Protein AF-A0A817MAX3-F1 (afdb_monomer_lite)

pLDDT: mean 72.49, std 17.07, range [37.88, 95.0]

Secondary structure (DSSP, 8-state):
-HHHHHHHHHHHHHHHHHHHHHHHHHHHHHHHT-PPPP--------SGGGGSHHHHHHHHHHHHHHHTT-PPP------------------------------S-----SSS---TT-SS--EEEES--EEEE-TTSSSEEEEPPTT---EEEE--SS--TTTS----------S----TT--

Sequence (183 aa):
QQQQQQQQQQQQQQQQQQQQPQQQQQRQQQQQQKPPPPQQQRQQQPQQQRQQKPRQQQQQRRRQQQRQQKPPPQQQQPQQHQQQKQHQQQQVTTTTTTAQSVASAFWSFDNNALELYNSGLDATLSGSPIYTTSFAGYGAAISFTRSSTQYVYITPKVLPFNSRSFTIEAWIYPVSLSSSNDY

Foldseek 3Di:
DVVVVVVVVVVVVVVVVVVVVVVVVVVVVVVVPPDDDDDDDDDDDDDPPPPPVVVVVVVVVVVVVVVVPPPPPDPDDDDDDDDDDDDDDPPPPPPPPPPCPPPPWDALPQVAQQTPVNPQFGKDWPQDWDWAPDPVNGGTDTDDDDPTPIDIGTDPPDDPVVPDDDDDDDDDDDPDPDDPPDD

Radius of gyration: 28.26 Å; chains: 1; bounding box: 47×66×82 Å

Structure (mmCIF, N/CA/C/O backbone):
data_AF-A0A817MAX3-F1
#
_entry.id   AF-A0A817MAX3-F1
#
loop_
_atom_site.group_PDB
_atom_site.id
_atom_site.type_symbol
_atom_site.label_atom_id
_atom_site.label_alt_id
_atom_site.label_comp_id
_atom_site.label_asym_id
_atom_site.label_entity_id
_atom_site.label_seq_id
_atom_site.pdbx_PDB_ins_code
_atom_site.Cartn_x
_atom_site.Cartn_y
_atom_site.Cartn_z
_atom_site.occupancy
_atom_site.B_iso_or_equiv
_atom_site.auth_seq_id
_atom_site.auth_comp_id
_atom_site.auth_asym_id
_atom_site.auth_atom_id
_atom_site.pdbx_PDB_model_num
ATOM 1 N N . GLN A 1 1 ? -1.286 -42.097 32.282 1.00 85.75 1 GLN A N 1
ATOM 2 C CA . GLN A 1 1 ? -1.426 -42.288 30.818 1.00 85.75 1 GLN A CA 1
ATOM 3 C C . GLN A 1 1 ? -1.273 -40.982 30.033 1.00 85.75 1 GLN A C 1
ATOM 5 O O . GLN A 1 1 ? -0.455 -40.947 29.126 1.00 85.75 1 GLN A O 1
ATOM 10 N N . GLN A 1 2 ? -1.959 -39.889 30.395 1.00 81.06 2 GLN A N 1
ATOM 11 C CA . GLN A 1 2 ? -1.903 -38.621 29.639 1.00 81.06 2 GLN A CA 1
ATOM 12 C C . GLN A 1 2 ? -0.489 -38.005 29.523 1.00 81.06 2 GLN A C 1
ATOM 14 O O . GLN A 1 2 ? -0.100 -37.538 28.457 1.00 81.06 2 GLN A O 1
ATOM 19 N N . GLN A 1 3 ? 0.325 -38.085 30.582 1.00 81.94 3 GLN A N 1
ATOM 20 C CA . GLN A 1 3 ? 1.704 -37.573 30.571 1.00 81.94 3 GLN A CA 1
ATOM 21 C C . GLN A 1 3 ? 2.626 -38.345 29.608 1.00 81.94 3 GLN A C 1
ATOM 23 O O . GLN A 1 3 ? 3.466 -37.750 28.937 1.00 81.94 3 GLN A O 1
ATOM 28 N N . GLN A 1 4 ? 2.430 -39.661 29.482 1.00 88.62 4 GLN A N 1
ATOM 29 C CA . GLN A 1 4 ? 3.212 -40.499 28.569 1.00 88.62 4 GLN A CA 1
ATOM 30 C C . GLN A 1 4 ? 2.867 -40.198 27.103 1.00 88.62 4 GLN A C 1
ATOM 32 O O . GLN A 1 4 ? 3.757 -40.136 26.258 1.00 88.62 4 GLN A O 1
ATOM 37 N N . GLN A 1 5 ? 1.591 -39.920 26.817 1.00 88.12 5 GLN A N 1
ATOM 38 C CA . GLN A 1 5 ? 1.145 -39.508 25.486 1.00 88.12 5 GLN A CA 1
ATOM 39 C C . GLN A 1 5 ? 1.731 -38.145 25.086 1.00 88.12 5 GLN A C 1
ATOM 41 O O . GLN A 1 5 ? 2.174 -37.970 23.951 1.00 88.12 5 GLN A O 1
ATOM 46 N N . GLN A 1 6 ? 1.809 -37.198 26.026 1.00 85.75 6 GLN A N 1
ATOM 47 C CA . GLN A 1 6 ? 2.414 -35.889 25.773 1.00 85.75 6 GLN A CA 1
ATOM 48 C C . GLN A 1 6 ? 3.923 -35.995 25.504 1.00 85.75 6 GLN A C 1
ATOM 50 O O . GLN A 1 6 ? 4.433 -35.350 24.586 1.00 85.75 6 GLN A O 1
ATOM 55 N N . GLN A 1 7 ? 4.633 -36.850 26.246 1.00 88.75 7 GLN A N 1
ATOM 56 C CA . GLN A 1 7 ? 6.064 -37.080 26.033 1.00 88.75 7 GLN A CA 1
ATOM 57 C C . GLN A 1 7 ? 6.339 -37.734 24.671 1.00 88.75 7 GLN A C 1
ATOM 59 O O . GLN A 1 7 ? 7.257 -37.322 23.960 1.00 88.75 7 GLN A O 1
ATOM 64 N N . GLN A 1 8 ? 5.500 -38.690 24.259 1.00 91.00 8 GLN A N 1
ATOM 65 C CA . GLN A 1 8 ? 5.610 -39.329 22.948 1.00 91.00 8 GLN A CA 1
ATOM 66 C C . GLN A 1 8 ? 5.361 -38.336 21.802 1.00 91.00 8 GLN A C 1
ATOM 68 O O . GLN A 1 8 ? 6.100 -38.325 20.816 1.00 91.00 8 GLN A O 1
ATOM 73 N N . GLN A 1 9 ? 4.375 -37.446 21.950 1.00 89.25 9 GLN A N 1
ATOM 74 C CA . GLN A 1 9 ? 4.085 -36.416 20.951 1.00 89.25 9 GLN A CA 1
ATOM 75 C C . GLN A 1 9 ? 5.236 -35.406 20.819 1.00 89.25 9 GLN A C 1
ATOM 77 O O . GLN A 1 9 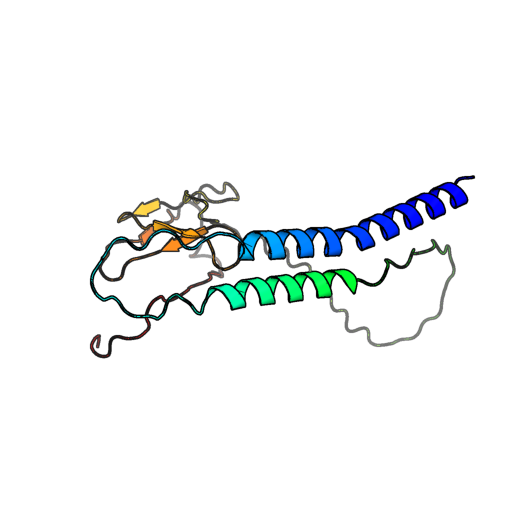? 5.598 -35.010 19.709 1.00 89.25 9 GLN A O 1
ATOM 82 N N . GLN A 1 10 ? 5.863 -35.032 21.937 1.00 87.12 10 GLN A N 1
ATOM 83 C CA . GLN A 1 10 ? 7.003 -34.117 21.936 1.00 87.12 10 GLN A CA 1
ATOM 84 C C . GLN A 1 10 ? 8.236 -34.742 21.264 1.00 87.12 10 GLN A C 1
ATOM 86 O O . GLN A 1 10 ? 8.914 -34.081 20.476 1.00 87.12 10 GLN A O 1
ATOM 91 N N . GLN A 1 11 ? 8.484 -36.035 21.497 1.00 89.94 11 GLN A N 1
ATOM 92 C CA . GLN A 1 11 ? 9.581 -36.767 20.863 1.00 89.94 11 GLN A CA 1
ATOM 93 C C . GLN A 1 11 ? 9.381 -36.894 19.343 1.00 89.94 11 GLN A C 1
ATOM 95 O O . GLN A 1 11 ? 10.319 -36.690 18.569 1.00 89.94 11 GLN A O 1
ATOM 100 N N . GLN A 1 12 ? 8.144 -37.136 18.900 1.00 89.75 12 GLN A N 1
ATOM 101 C CA . GLN A 1 12 ? 7.807 -37.204 17.477 1.00 89.75 12 GLN A CA 1
ATOM 102 C C . GLN A 1 12 ? 7.994 -35.847 16.775 1.00 89.75 12 GLN A C 1
ATOM 104 O O . GLN A 1 12 ? 8.516 -35.780 15.658 1.00 89.75 12 GLN A O 1
ATOM 109 N N . GLN A 1 13 ? 7.647 -34.748 17.451 1.00 86.12 13 GLN A N 1
ATOM 110 C CA . GLN A 1 13 ? 7.842 -33.397 16.922 1.00 86.12 13 GLN A CA 1
ATOM 111 C C . GLN A 1 13 ? 9.333 -33.035 16.797 1.00 86.12 13 GLN A C 1
ATOM 113 O O . GLN A 1 13 ? 9.738 -32.392 15.826 1.00 86.12 13 GLN A O 1
ATOM 118 N N . GLN A 1 14 ? 10.167 -33.500 17.732 1.00 83.56 14 GLN A N 1
ATOM 119 C CA . GLN A 1 14 ? 11.619 -33.313 17.676 1.00 83.56 14 GLN A CA 1
ATOM 120 C C . GLN A 1 14 ? 12.251 -34.083 16.505 1.00 83.56 14 GLN A C 1
ATOM 122 O O . GLN A 1 14 ? 13.123 -33.553 15.814 1.00 83.56 14 GLN A O 1
ATOM 127 N N . GLN A 1 15 ? 11.761 -35.293 16.219 1.00 86.62 15 GLN A N 1
ATOM 128 C CA . GLN A 1 15 ? 12.229 -36.100 15.089 1.00 86.62 15 GLN A CA 1
ATOM 129 C C . GLN A 1 15 ? 11.906 -35.452 13.732 1.00 86.62 15 GLN A C 1
ATOM 131 O O . GLN A 1 15 ? 12.756 -35.433 12.840 1.00 86.62 15 GLN A O 1
ATOM 136 N N . GLN A 1 16 ? 10.720 -34.848 13.582 1.00 81.44 16 GLN A N 1
ATOM 137 C CA . GLN A 1 16 ? 10.363 -34.113 12.361 1.00 81.44 16 GLN A CA 1
ATOM 138 C C . GLN A 1 16 ? 11.257 -32.889 12.123 1.00 81.44 16 GLN A C 1
ATOM 140 O O . GLN A 1 16 ? 11.639 -32.624 10.981 1.00 81.44 16 GLN A O 1
ATOM 145 N N . GLN A 1 17 ? 11.634 -32.162 13.181 1.00 78.75 17 GLN A N 1
ATOM 146 C CA . GLN A 1 17 ? 12.519 -31.001 13.035 1.00 78.75 17 GLN A CA 1
ATOM 147 C C . GLN A 1 17 ? 13.932 -31.392 12.574 1.00 78.75 17 GLN A C 1
ATOM 149 O O . GLN A 1 17 ? 14.568 -30.611 11.867 1.00 78.75 17 GLN A O 1
ATOM 154 N N . GLN A 1 18 ? 14.405 -32.603 12.895 1.00 81.06 18 GLN A N 1
ATOM 155 C CA . GLN A 1 18 ? 15.722 -33.080 12.454 1.00 81.06 18 GLN A CA 1
ATOM 156 C C . GLN A 1 18 ? 15.758 -33.553 10.991 1.00 81.06 18 GLN A C 1
ATOM 158 O O . GLN A 1 18 ? 16.816 -33.488 10.370 1.00 81.06 18 GLN A O 1
ATOM 163 N N . GLN A 1 19 ? 14.634 -33.978 10.400 1.00 82.94 19 GLN A N 1
ATOM 164 C CA . GLN A 1 19 ? 14.614 -34.443 9.000 1.00 82.94 19 GLN A CA 1
ATOM 165 C C . GLN A 1 19 ? 14.548 -33.303 7.968 1.00 82.94 19 GLN A C 1
ATOM 167 O O . GLN A 1 19 ? 14.986 -33.456 6.824 1.00 82.94 19 GLN A O 1
ATOM 172 N N . GLN A 1 20 ? 14.027 -32.136 8.352 1.00 83.06 20 GLN A N 1
ATOM 173 C CA . GLN A 1 20 ? 13.805 -31.021 7.425 1.00 83.06 20 GLN A CA 1
ATOM 174 C C . GLN A 1 20 ? 15.088 -30.463 6.758 1.00 83.06 20 GLN A C 1
ATOM 176 O O . GLN A 1 20 ? 15.060 -30.203 5.548 1.00 83.06 20 GLN A O 1
ATOM 181 N N . PRO A 1 21 ? 16.229 -30.307 7.466 1.00 75.31 21 PRO A N 1
ATOM 182 C CA . PRO A 1 21 ? 17.466 -29.796 6.871 1.00 75.31 21 PRO A CA 1
ATOM 183 C C . PRO A 1 21 ? 18.039 -30.720 5.789 1.00 75.31 21 PRO A C 1
ATOM 185 O O . PRO A 1 21 ? 18.537 -30.248 4.764 1.00 75.31 21 PRO A O 1
ATOM 188 N N . GLN A 1 22 ? 17.932 -32.037 5.987 1.00 80.00 22 GLN A N 1
ATOM 189 C CA . GLN A 1 22 ? 18.550 -33.031 5.109 1.00 80.00 22 GLN A CA 1
ATOM 190 C C . GLN A 1 22 ? 17.877 -33.051 3.729 1.00 80.00 22 GLN A C 1
ATOM 192 O O . GLN A 1 22 ? 18.547 -33.031 2.693 1.00 80.00 22 GLN A O 1
ATOM 197 N N . GLN A 1 23 ? 16.545 -32.948 3.698 1.00 81.94 23 GLN A N 1
ATOM 198 C CA . GLN A 1 23 ? 15.786 -32.886 2.447 1.00 81.94 23 GLN A CA 1
ATOM 199 C C . GLN A 1 23 ? 16.040 -31.581 1.667 1.00 81.94 23 GLN A C 1
ATOM 201 O O . GLN A 1 23 ? 15.979 -31.545 0.434 1.00 81.94 23 GLN A O 1
ATOM 206 N N . GLN A 1 24 ? 16.347 -30.481 2.360 1.00 81.38 24 GLN A N 1
ATOM 207 C CA . GLN A 1 24 ? 16.671 -29.214 1.706 1.00 81.38 24 GLN A CA 1
ATOM 208 C C . GLN A 1 24 ? 18.069 -29.230 1.072 1.00 81.38 24 GLN A C 1
ATOM 210 O O . GLN A 1 24 ? 18.255 -28.669 -0.011 1.00 81.38 24 GLN A O 1
ATOM 215 N N . GLN A 1 25 ? 19.030 -29.918 1.695 1.00 81.88 25 GLN A N 1
ATOM 216 C CA . GLN A 1 25 ? 20.375 -30.085 1.146 1.00 81.88 25 GLN A CA 1
ATOM 217 C C . GLN A 1 25 ? 20.365 -30.935 -0.134 1.00 81.88 25 GLN A C 1
ATOM 219 O O . GLN A 1 25 ? 21.029 -30.581 -1.109 1.00 81.88 25 GLN A O 1
ATOM 224 N N . GLN A 1 26 ? 19.535 -31.981 -0.185 1.00 82.69 26 GLN A N 1
ATOM 225 C CA . GLN A 1 26 ? 19.394 -32.823 -1.377 1.00 82.69 26 GLN A CA 1
ATOM 226 C C . GLN A 1 26 ? 18.809 -32.054 -2.577 1.00 82.69 26 GLN A C 1
ATOM 228 O O . GLN A 1 26 ? 19.305 -32.174 -3.699 1.00 82.69 26 GLN A O 1
ATOM 233 N N . ARG A 1 27 ? 17.821 -31.173 -2.347 1.00 80.56 27 ARG A N 1
ATOM 234 C CA . ARG A 1 27 ? 17.278 -30.291 -3.400 1.00 80.56 27 ARG A CA 1
ATOM 235 C C . ARG A 1 27 ? 18.303 -29.298 -3.951 1.00 80.56 27 ARG A C 1
ATOM 237 O O . ARG A 1 27 ? 18.246 -28.975 -5.135 1.00 80.56 27 ARG A O 1
ATOM 244 N N . GLN A 1 28 ? 19.237 -28.815 -3.130 1.00 77.38 28 GLN A N 1
ATOM 245 C CA . GLN A 1 28 ? 20.297 -27.925 -3.619 1.00 77.38 28 GLN A CA 1
ATOM 246 C C . GLN A 1 28 ? 21.292 -28.649 -4.528 1.00 77.38 28 GLN A C 1
ATOM 248 O O . GLN A 1 28 ? 21.724 -28.060 -5.517 1.00 77.38 28 GLN A O 1
ATOM 253 N N . GLN A 1 29 ? 21.617 -29.913 -4.245 1.00 79.94 29 GLN A N 1
ATOM 254 C CA . GLN A 1 29 ? 22.512 -30.687 -5.111 1.00 79.94 29 GLN A CA 1
ATOM 255 C C . GLN A 1 29 ? 21.882 -30.967 -6.482 1.00 79.94 29 GLN A C 1
ATOM 257 O O . GLN A 1 29 ? 22.556 -30.826 -7.500 1.00 79.94 29 GLN A O 1
ATOM 262 N N . GLN A 1 30 ? 20.574 -31.248 -6.541 1.00 78.94 30 GLN A N 1
ATOM 263 C CA . GLN A 1 30 ? 19.882 -31.445 -7.823 1.00 78.94 30 GLN A CA 1
ATOM 264 C C . GLN A 1 30 ? 19.847 -30.180 -8.695 1.00 78.94 30 GLN A C 1
ATOM 266 O O . GLN A 1 30 ? 19.912 -30.279 -9.917 1.00 78.94 30 GLN A O 1
ATOM 271 N N . GLN A 1 31 ? 19.794 -28.979 -8.106 1.00 76.06 31 GLN A N 1
ATOM 272 C CA . GLN A 1 31 ? 19.806 -27.742 -8.898 1.00 76.06 31 GLN A CA 1
ATOM 273 C C . GLN A 1 31 ? 21.171 -27.424 -9.524 1.00 76.06 31 GLN A C 1
ATOM 275 O O . GLN A 1 31 ? 21.212 -26.708 -10.523 1.00 76.06 31 GLN A O 1
ATOM 280 N N . GLN A 1 32 ? 22.273 -27.956 -8.984 1.00 74.81 32 GLN A N 1
ATOM 281 C CA . GLN A 1 32 ? 23.609 -27.760 -9.562 1.00 74.81 32 GLN A CA 1
ATOM 282 C C . GLN A 1 32 ? 23.881 -28.670 -10.765 1.00 74.81 32 GLN A C 1
ATOM 284 O O . GLN A 1 32 ? 24.749 -28.359 -11.571 1.00 74.81 32 GLN A O 1
ATOM 289 N N . GLN A 1 33 ? 23.122 -29.757 -10.925 1.00 76.19 33 GLN A N 1
ATOM 290 C CA . GLN A 1 33 ? 23.290 -30.683 -12.047 1.00 76.19 33 GLN A CA 1
ATOM 291 C C . GLN A 1 33 ? 22.479 -30.298 -13.288 1.00 76.19 33 GLN A C 1
ATOM 293 O O . GLN A 1 33 ? 22.503 -31.028 -14.275 1.00 76.19 33 GLN A O 1
ATOM 298 N N . LYS A 1 34 ? 21.749 -29.173 -13.279 1.00 70.62 34 LYS A N 1
ATOM 299 C CA . LYS A 1 34 ? 20.988 -28.763 -14.462 1.00 70.62 34 LYS A CA 1
ATOM 300 C C . LYS A 1 34 ? 21.976 -28.316 -15.552 1.00 70.62 34 LYS A C 1
ATOM 302 O O . LYS A 1 34 ? 22.658 -27.309 -15.341 1.00 70.62 34 LYS A O 1
ATOM 307 N N . PRO A 1 35 ? 22.075 -29.033 -16.690 1.00 72.94 35 PRO A N 1
ATOM 308 C CA . PRO A 1 35 ? 23.021 -28.682 -17.736 1.00 72.94 35 PRO A CA 1
ATOM 309 C C . PRO A 1 35 ? 22.728 -27.267 -18.252 1.00 72.94 35 PRO A C 1
ATOM 311 O O . PRO A 1 35 ? 21.559 -26.857 -18.304 1.00 72.94 35 PRO A O 1
ATOM 314 N N . PRO A 1 36 ? 23.770 -26.491 -18.599 1.00 69.38 36 PRO A N 1
ATOM 315 C CA . PRO A 1 36 ? 23.577 -25.177 -19.184 1.00 69.38 36 PRO A CA 1
ATOM 316 C C . PRO A 1 36 ? 22.764 -25.314 -20.481 1.00 69.38 36 PRO A C 1
ATOM 318 O O . PRO A 1 36 ? 22.990 -26.254 -21.246 1.00 69.38 36 PRO A O 1
ATOM 321 N N . PRO A 1 37 ? 21.809 -24.404 -20.739 1.00 66.00 37 PRO A N 1
ATOM 322 C CA . PRO A 1 37 ? 21.074 -24.417 -21.993 1.00 66.00 37 PRO A CA 1
ATOM 323 C C . PRO A 1 37 ? 22.051 -24.245 -23.169 1.00 66.00 37 PRO A C 1
ATOM 325 O O . PRO A 1 37 ? 23.032 -23.503 -23.034 1.00 66.00 37 PRO A O 1
ATOM 328 N N . PRO A 1 38 ? 21.806 -24.918 -24.308 1.00 65.94 38 PRO A N 1
ATOM 329 C CA . PRO A 1 38 ? 22.666 -24.814 -25.478 1.00 65.94 38 PRO A CA 1
ATOM 330 C C . PRO A 1 38 ? 22.786 -23.351 -25.920 1.00 65.94 38 PRO A C 1
ATOM 332 O O . PRO A 1 38 ? 21.793 -22.632 -26.044 1.00 65.94 38 PRO A O 1
ATOM 335 N N . GLN A 1 39 ? 24.028 -22.905 -26.116 1.00 54.31 39 GLN A N 1
ATOM 336 C CA . GLN A 1 39 ? 24.357 -21.549 -26.541 1.00 54.31 39 GLN A CA 1
ATOM 337 C C . GLN A 1 39 ? 23.925 -21.345 -27.998 1.00 54.31 39 GLN A C 1
ATOM 339 O O . GLN A 1 39 ? 24.668 -21.653 -28.925 1.00 54.31 39 GLN A O 1
ATOM 344 N N . GLN A 1 40 ? 22.730 -20.796 -28.210 1.00 57.66 40 GLN A N 1
ATOM 345 C CA . GLN A 1 40 ? 22.429 -20.116 -29.466 1.00 57.66 40 GLN A CA 1
ATOM 346 C C . GLN A 1 40 ? 23.149 -18.765 -29.472 1.00 57.66 40 GLN A C 1
ATOM 348 O O . GLN A 1 40 ? 22.977 -17.949 -28.565 1.00 57.66 40 GLN A O 1
ATOM 353 N N . GLN A 1 41 ? 23.977 -18.566 -30.497 1.00 54.91 41 GLN A N 1
ATOM 354 C CA . GLN A 1 41 ? 24.721 -17.344 -30.783 1.00 54.91 41 GLN A CA 1
ATOM 355 C C . GLN A 1 41 ? 23.804 -16.115 -30.712 1.00 54.91 41 GLN A C 1
ATOM 357 O O . GLN A 1 41 ? 22.999 -15.872 -31.609 1.00 54.91 41 GLN A O 1
ATOM 362 N N . ARG A 1 42 ? 23.952 -15.300 -29.667 1.00 48.41 42 ARG A N 1
ATOM 363 C CA . ARG A 1 42 ? 23.552 -13.894 -29.712 1.00 48.41 42 ARG A CA 1
ATOM 364 C C . ARG A 1 42 ? 24.672 -13.014 -29.193 1.00 48.41 42 ARG A C 1
ATOM 366 O O . ARG A 1 42 ? 25.370 -13.341 -28.237 1.00 48.41 42 ARG A O 1
ATOM 373 N N . GLN A 1 43 ? 24.814 -11.922 -29.924 1.00 53.16 43 GLN A N 1
ATOM 374 C CA . GLN A 1 43 ? 25.785 -10.859 -29.784 1.00 53.16 43 GLN A CA 1
ATOM 375 C C . GLN A 1 43 ? 25.774 -10.224 -28.386 1.00 53.16 43 GLN A C 1
ATOM 377 O O . GLN A 1 43 ? 24.800 -10.278 -27.640 1.00 53.16 43 GLN A O 1
ATOM 382 N N . GLN A 1 44 ? 26.928 -9.646 -28.080 1.00 54.59 44 GLN A N 1
ATOM 383 C CA . GLN A 1 44 ? 27.396 -9.065 -26.829 1.00 54.59 44 GLN A CA 1
ATOM 384 C C . GLN A 1 44 ? 26.344 -8.229 -26.065 1.00 54.59 44 GLN A C 1
ATOM 386 O O . GLN A 1 44 ? 25.883 -7.200 -26.550 1.00 54.59 44 GLN A O 1
ATOM 391 N N . GLN A 1 45 ? 26.046 -8.623 -24.821 1.00 49.34 45 GLN A N 1
ATOM 392 C CA . GLN A 1 45 ? 25.446 -7.759 -23.792 1.00 49.34 45 GLN A CA 1
ATOM 393 C C . GLN A 1 45 ? 26.111 -7.994 -22.416 1.00 49.34 45 GLN A C 1
ATOM 395 O O . GLN A 1 45 ? 26.624 -9.091 -22.171 1.00 49.34 45 GLN A O 1
ATOM 400 N N . PRO A 1 46 ? 26.142 -6.987 -21.514 1.00 51.12 46 PRO A N 1
ATOM 401 C CA . PRO A 1 46 ? 27.085 -6.942 -20.397 1.00 51.12 46 PRO A CA 1
ATOM 402 C C . PRO A 1 46 ? 26.790 -7.921 -19.251 1.00 51.12 46 PRO A C 1
ATOM 404 O O . PRO A 1 46 ? 25.658 -8.186 -18.855 1.00 51.12 46 PRO A O 1
ATOM 407 N N . GLN A 1 47 ? 27.882 -8.390 -18.657 1.00 53.16 47 GLN A N 1
ATOM 408 C CA . GLN A 1 47 ? 28.048 -9.506 -17.724 1.00 53.16 47 GLN A CA 1
ATOM 409 C C . GLN A 1 47 ? 27.497 -9.316 -16.287 1.00 53.16 47 GLN A C 1
ATOM 411 O O . GLN A 1 47 ? 27.928 -10.026 -15.379 1.00 53.16 47 GLN A O 1
ATOM 416 N N . GLN A 1 48 ? 26.551 -8.407 -16.025 1.00 53.75 48 GLN A N 1
ATOM 417 C CA . GLN A 1 48 ? 26.168 -8.065 -14.637 1.00 53.75 48 GLN A CA 1
ATOM 418 C C . GLN A 1 48 ? 25.129 -8.990 -13.969 1.00 53.75 48 GLN A C 1
ATOM 420 O O . GLN A 1 48 ? 24.938 -8.919 -12.756 1.00 53.75 48 GLN A O 1
ATOM 425 N N . GLN A 1 49 ? 24.486 -9.917 -14.688 1.00 53.34 49 GLN A N 1
ATOM 426 C CA . GLN A 1 49 ? 23.415 -10.747 -14.100 1.00 53.34 49 GLN A CA 1
ATOM 427 C C . GLN A 1 49 ? 23.859 -12.056 -13.423 1.00 53.34 49 GLN A C 1
ATOM 429 O O . GLN A 1 49 ? 23.040 -12.707 -12.773 1.00 53.34 49 GLN A O 1
ATOM 434 N N . ARG A 1 50 ? 25.136 -12.465 -13.493 1.00 54.78 50 ARG A N 1
ATOM 435 C CA . ARG A 1 50 ? 25.557 -13.757 -12.901 1.00 54.78 50 ARG A CA 1
ATOM 436 C C . ARG A 1 50 ? 25.860 -13.729 -11.397 1.00 54.78 50 ARG A C 1
ATOM 438 O O . ARG A 1 50 ? 26.018 -14.798 -10.818 1.00 54.78 50 ARG A O 1
ATOM 445 N N . GLN A 1 51 ? 25.877 -12.567 -10.738 1.00 53.84 51 GLN A N 1
ATOM 446 C CA . GLN A 1 51 ? 26.213 -12.474 -9.303 1.00 53.84 51 GLN A CA 1
ATOM 447 C C . GLN A 1 51 ? 25.017 -12.333 -8.343 1.00 53.84 51 GLN A C 1
ATOM 449 O O . GLN A 1 51 ? 25.218 -12.334 -7.132 1.00 53.84 51 GLN A O 1
ATOM 454 N N . GLN A 1 52 ? 23.766 -12.262 -8.818 1.00 52.81 52 GLN A N 1
ATOM 455 C CA . GLN A 1 52 ? 22.626 -12.050 -7.904 1.00 52.81 52 GLN A CA 1
ATOM 456 C C . GLN A 1 52 ? 22.044 -13.334 -7.286 1.00 52.81 52 GLN A C 1
ATOM 458 O O . GLN A 1 52 ? 21.436 -13.280 -6.216 1.00 52.81 52 GLN A O 1
ATOM 463 N N . LYS A 1 53 ? 22.264 -14.511 -7.887 1.00 54.06 53 LYS A N 1
ATOM 464 C CA . LYS A 1 53 ? 21.705 -15.776 -7.370 1.00 54.06 53 LYS A CA 1
ATOM 465 C C . LYS A 1 53 ? 22.242 -16.237 -5.998 1.00 54.06 53 LYS A C 1
ATOM 467 O O . LYS A 1 53 ? 21.434 -16.740 -5.218 1.00 54.06 53 LYS A O 1
ATOM 472 N N . PRO A 1 54 ? 23.527 -16.055 -5.631 1.00 55.97 54 PRO A N 1
ATOM 473 C CA . PRO A 1 54 ? 24.023 -16.508 -4.326 1.00 55.97 54 PRO A CA 1
ATOM 474 C C . PRO A 1 54 ? 23.405 -15.752 -3.138 1.00 55.97 54 PRO A C 1
ATOM 476 O O . PRO A 1 54 ? 23.234 -16.313 -2.055 1.00 55.97 54 PRO A O 1
ATOM 479 N N . ARG A 1 55 ? 23.026 -14.480 -3.332 1.00 59.03 55 ARG A N 1
ATOM 480 C CA . ARG A 1 55 ? 22.602 -13.596 -2.234 1.00 59.03 55 ARG A CA 1
ATOM 481 C C . ARG A 1 55 ? 21.218 -13.946 -1.676 1.00 59.03 55 ARG A C 1
ATOM 483 O O . ARG A 1 55 ? 21.039 -13.938 -0.459 1.00 59.03 55 ARG A O 1
ATOM 490 N N . GLN A 1 56 ? 20.266 -14.337 -2.530 1.00 62.31 56 GLN A N 1
ATOM 491 C CA . GLN A 1 56 ? 18.940 -14.778 -2.066 1.00 62.31 56 GLN A CA 1
ATOM 492 C C . GLN A 1 56 ? 19.008 -16.084 -1.261 1.00 62.31 56 GLN A C 1
ATOM 494 O O . GLN A 1 56 ? 18.300 -16.240 -0.264 1.00 62.31 56 GLN A O 1
ATOM 499 N N . GLN A 1 57 ? 19.902 -17.004 -1.633 1.00 65.50 57 GLN A N 1
ATOM 500 C CA . GLN A 1 57 ? 20.027 -18.286 -0.937 1.00 65.50 57 GLN A CA 1
ATOM 501 C C . GLN A 1 57 ? 20.639 -18.127 0.466 1.00 65.50 57 GLN A C 1
ATOM 503 O O . GLN A 1 57 ? 20.241 -18.821 1.406 1.00 65.50 57 GLN A O 1
ATOM 508 N N . GLN A 1 58 ? 21.548 -17.163 0.647 1.00 71.50 58 GLN A N 1
ATOM 509 C CA . GLN A 1 58 ? 22.141 -16.871 1.955 1.00 71.50 58 GLN A CA 1
ATOM 510 C C . GLN A 1 58 ? 21.139 -16.213 2.922 1.00 71.50 58 GLN A C 1
ATOM 512 O O . GLN A 1 58 ? 21.141 -16.516 4.118 1.00 71.50 58 GLN A O 1
ATOM 517 N N . GLN A 1 59 ? 20.226 -15.375 2.417 1.00 73.12 59 GLN A N 1
ATOM 518 C CA . GLN A 1 59 ? 19.206 -14.723 3.245 1.00 73.12 59 GLN A CA 1
ATOM 519 C C . GLN A 1 59 ? 18.149 -15.715 3.766 1.00 73.12 59 GLN A C 1
ATOM 521 O O . GLN A 1 59 ? 17.725 -15.618 4.921 1.00 73.12 59 GLN A O 1
ATOM 526 N N . GLN A 1 60 ? 17.786 -16.730 2.971 1.00 72.88 60 GLN A N 1
ATOM 527 C CA . GLN A 1 60 ? 16.889 -17.806 3.414 1.00 72.88 60 GLN A CA 1
ATOM 528 C C . GLN A 1 60 ? 17.496 -18.661 4.539 1.00 72.88 60 GLN A C 1
ATOM 530 O O . GLN A 1 60 ? 16.795 -18.977 5.504 1.00 72.88 60 GLN A O 1
ATOM 535 N N . ARG A 1 61 ? 18.802 -18.970 4.479 1.00 74.44 61 ARG A N 1
ATOM 536 C CA . ARG A 1 61 ? 19.505 -19.695 5.557 1.00 74.44 61 ARG A CA 1
ATOM 537 C C . ARG A 1 61 ? 19.465 -18.943 6.890 1.00 74.44 61 ARG A C 1
ATOM 539 O O . ARG A 1 61 ? 19.196 -19.551 7.924 1.00 74.44 61 ARG A O 1
ATOM 546 N N . ARG A 1 62 ? 19.666 -17.619 6.872 1.00 74.50 62 ARG A N 1
ATOM 547 C CA . ARG A 1 62 ? 19.603 -16.786 8.089 1.00 74.50 62 ARG A CA 1
ATOM 548 C C . ARG A 1 62 ? 18.216 -16.794 8.740 1.00 74.50 62 ARG A C 1
ATOM 550 O O . ARG A 1 62 ? 18.122 -16.872 9.962 1.00 74.50 62 ARG A O 1
ATOM 557 N N . ARG A 1 63 ? 17.141 -16.772 7.944 1.00 73.12 63 ARG A N 1
ATOM 558 C CA . ARG A 1 63 ? 15.763 -16.834 8.466 1.00 73.12 63 ARG A CA 1
ATOM 559 C C . ARG A 1 63 ? 15.417 -18.180 9.105 1.00 73.12 63 ARG A C 1
ATOM 561 O O . ARG A 1 63 ? 14.689 -18.198 10.093 1.00 73.12 63 ARG A O 1
ATOM 568 N N . GLN A 1 64 ? 15.925 -19.294 8.577 1.00 70.44 64 GLN A N 1
ATOM 569 C CA . GLN A 1 64 ? 15.692 -20.608 9.187 1.00 70.44 64 GLN A CA 1
ATOM 570 C C . GLN A 1 64 ? 16.434 -20.781 10.518 1.00 70.44 64 GLN A C 1
ATOM 572 O O . GLN A 1 64 ? 15.845 -21.307 11.458 1.00 70.44 64 GLN A O 1
ATOM 577 N N . GLN A 1 65 ? 17.672 -20.287 10.640 1.00 70.81 65 GLN A N 1
ATOM 578 C CA . GLN A 1 65 ? 18.422 -20.384 11.901 1.00 70.81 65 GLN A CA 1
ATOM 579 C C . GLN A 1 65 ? 17.773 -19.584 13.040 1.00 70.81 65 GLN A C 1
ATOM 581 O O . GLN A 1 65 ? 17.745 -20.052 14.174 1.00 70.81 65 GLN A O 1
ATOM 586 N N . GLN A 1 66 ? 17.165 -18.429 12.747 1.00 68.62 66 GLN A N 1
ATOM 587 C CA . GLN A 1 66 ? 16.454 -17.650 13.769 1.00 68.62 66 GLN A CA 1
ATOM 588 C C . GLN A 1 66 ? 15.177 -18.334 14.279 1.00 68.62 66 GLN A C 1
ATOM 590 O O . GLN A 1 66 ? 14.784 -18.113 15.421 1.00 68.62 66 GLN A O 1
ATOM 595 N N . ARG A 1 67 ? 14.532 -19.198 13.480 1.00 63.53 67 ARG A N 1
ATOM 596 C CA . ARG A 1 67 ? 13.328 -19.918 13.930 1.00 63.53 67 ARG A CA 1
ATOM 597 C C . ARG A 1 67 ? 13.623 -21.064 14.898 1.00 63.53 67 ARG A C 1
ATOM 599 O O . ARG A 1 67 ? 12.727 -21.428 15.650 1.00 63.53 67 ARG A O 1
ATOM 606 N N . GLN A 1 68 ? 14.846 -21.596 14.919 1.00 60.94 68 GLN A N 1
ATOM 607 C CA . GLN A 1 68 ? 15.229 -22.670 15.846 1.00 60.94 68 GLN A CA 1
ATOM 608 C C . GLN A 1 68 ? 15.665 -22.168 17.231 1.00 60.94 68 GLN A C 1
ATOM 610 O O . GLN A 1 68 ? 15.809 -22.972 18.141 1.00 60.94 68 GLN A O 1
ATOM 615 N N . GLN A 1 69 ? 15.828 -20.854 17.426 1.00 56.00 69 GLN A N 1
ATOM 616 C CA . GLN A 1 69 ? 16.164 -20.280 18.736 1.00 56.00 69 GLN A CA 1
ATOM 617 C C . GLN A 1 69 ? 14.951 -19.746 19.503 1.00 56.00 69 GLN A C 1
ATOM 619 O O . GLN A 1 69 ? 15.122 -19.023 20.480 1.00 56.00 69 GLN A O 1
ATOM 624 N N . LYS A 1 70 ? 13.716 -20.070 19.094 1.00 53.66 70 LYS A N 1
ATOM 625 C CA . LYS A 1 70 ? 12.555 -19.679 19.898 1.00 53.66 70 LYS A CA 1
ATOM 626 C C . LYS A 1 70 ? 12.594 -20.494 21.202 1.00 53.66 70 LYS A C 1
ATOM 628 O O . LYS A 1 70 ? 12.485 -21.719 21.117 1.00 53.66 70 LYS A O 1
ATOM 633 N N . PRO A 1 71 ? 12.780 -19.865 22.379 1.00 50.88 71 PRO A N 1
ATOM 634 C CA . PRO A 1 71 ? 12.783 -20.596 23.636 1.00 50.88 71 PRO A CA 1
ATOM 635 C C . PRO A 1 71 ? 11.437 -21.319 23.796 1.00 50.88 71 PRO A C 1
ATOM 637 O O . PRO A 1 71 ? 10.405 -20.785 23.365 1.00 50.88 71 PRO A O 1
ATOM 640 N N . PRO A 1 72 ? 11.431 -22.541 24.356 1.00 60.00 72 PRO A N 1
ATOM 641 C CA . PRO A 1 72 ? 10.198 -23.279 24.569 1.00 60.00 72 PRO A CA 1
ATOM 642 C C . PRO A 1 72 ? 9.240 -22.432 25.419 1.00 60.00 72 PRO A C 1
ATOM 644 O O . PRO A 1 72 ? 9.688 -21.769 26.359 1.00 60.00 72 PRO A O 1
ATOM 647 N N . PRO A 1 73 ? 7.935 -22.412 25.093 1.00 48.50 73 PRO A N 1
ATOM 648 C CA . PRO A 1 73 ? 6.959 -21.704 25.904 1.00 48.50 73 PRO A CA 1
ATOM 649 C C . PRO A 1 73 ? 6.993 -22.291 27.316 1.00 48.50 73 PRO A C 1
ATOM 651 O O . PRO A 1 73 ? 6.728 -23.478 27.510 1.00 48.50 73 PRO A O 1
ATOM 654 N N . GLN A 1 74 ? 7.363 -21.460 28.292 1.00 52.81 74 GLN A N 1
ATOM 655 C CA . GLN A 1 74 ? 7.247 -21.807 29.701 1.00 52.81 74 GLN A CA 1
ATOM 656 C C . GLN A 1 74 ? 5.771 -22.095 29.983 1.00 52.81 74 GLN A C 1
ATOM 658 O O . GLN A 1 74 ? 4.917 -21.221 29.825 1.00 52.81 74 GLN A O 1
ATOM 663 N N . GLN A 1 75 ? 5.471 -23.341 30.348 1.00 46.06 75 GLN A N 1
ATOM 664 C CA . GLN A 1 75 ? 4.156 -23.727 30.843 1.00 46.06 75 GLN A CA 1
ATOM 665 C C . GLN A 1 75 ? 3.890 -22.941 32.129 1.00 46.06 75 GLN A C 1
ATOM 667 O O . GLN A 1 75 ? 4.494 -23.210 33.166 1.00 46.06 75 GLN A O 1
ATOM 672 N N . GLN A 1 76 ? 3.006 -21.946 32.051 1.00 42.69 76 GLN A N 1
ATOM 673 C CA . GLN A 1 76 ? 2.471 -21.273 33.226 1.00 42.69 76 GLN A CA 1
ATOM 674 C C . GLN A 1 76 ? 1.622 -22.280 34.007 1.00 42.69 76 GLN A C 1
ATOM 676 O O . GLN A 1 76 ? 0.566 -22.712 33.546 1.00 42.69 76 GLN A O 1
ATOM 681 N N . GLN A 1 77 ? 2.112 -22.677 35.180 1.00 44.44 77 GLN A N 1
ATOM 682 C CA . GLN A 1 77 ? 1.294 -23.341 36.188 1.00 44.44 77 GLN A CA 1
ATOM 683 C C . GLN A 1 77 ? 0.282 -22.335 36.764 1.00 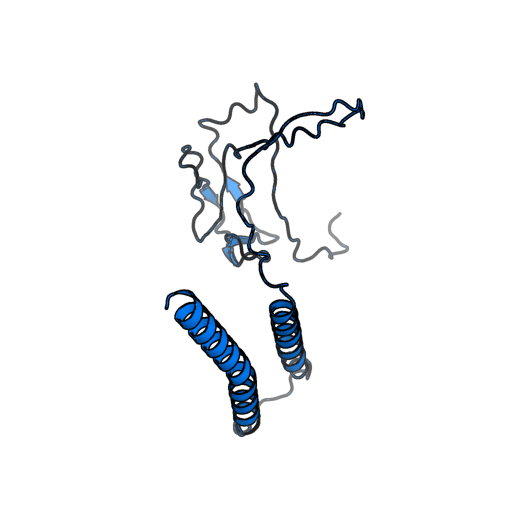44.44 77 GLN A C 1
ATOM 685 O O . GLN A 1 77 ? 0.658 -21.194 37.040 1.00 44.44 77 GLN A O 1
ATOM 690 N N . PRO A 1 78 ? -0.982 -22.728 36.993 1.00 44.66 78 PRO A N 1
ATOM 691 C CA . PRO A 1 78 ? -1.939 -21.883 37.693 1.00 44.66 78 PRO A CA 1
ATOM 692 C C . PRO A 1 78 ? -1.623 -21.877 39.197 1.00 44.66 78 PRO A C 1
ATOM 694 O O . PRO A 1 78 ? -1.846 -22.870 39.885 1.00 44.66 78 PRO A O 1
ATOM 697 N N . GLN A 1 79 ? -1.114 -20.758 39.720 1.00 43.00 79 GLN A N 1
ATOM 698 C CA . GLN A 1 79 ? -1.053 -20.509 41.164 1.00 43.00 79 GLN A CA 1
ATOM 699 C C . GLN A 1 79 ? -2.301 -19.743 41.617 1.00 43.00 79 GLN A C 1
ATOM 701 O O . GLN A 1 79 ? -2.541 -18.607 41.209 1.00 43.00 79 GLN A O 1
ATOM 706 N N . GLN A 1 80 ? -3.093 -20.383 42.479 1.00 46.34 80 GLN A N 1
ATOM 707 C CA . GLN A 1 80 ? -4.119 -19.738 43.293 1.00 46.34 80 GLN A CA 1
ATOM 708 C C . GLN A 1 80 ? -3.491 -19.117 44.556 1.00 46.34 80 GLN A C 1
ATOM 710 O O . GLN A 1 80 ? -2.736 -19.793 45.241 1.00 46.34 80 GLN A O 1
ATOM 715 N N . HIS A 1 81 ? -3.905 -17.873 44.851 1.00 48.66 81 HIS A N 1
ATOM 716 C CA . HIS A 1 81 ? -3.913 -17.137 46.135 1.00 48.66 81 HIS A CA 1
ATOM 717 C C . HIS A 1 81 ? -2.608 -17.008 46.959 1.00 48.66 81 HIS A C 1
ATOM 719 O O . HIS A 1 81 ? -2.050 -17.995 47.410 1.00 48.66 81 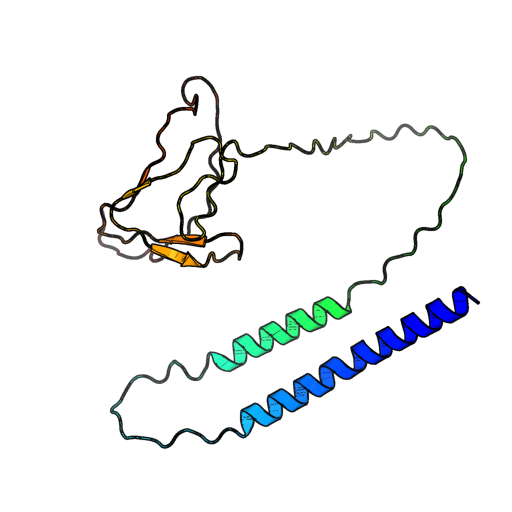HIS A O 1
ATOM 725 N N . GLN A 1 82 ? -2.216 -15.779 47.345 1.00 42.47 82 GLN A N 1
ATOM 726 C CA . GLN A 1 82 ? -2.672 -15.119 48.589 1.00 42.47 82 GLN A CA 1
ATOM 727 C C . GLN A 1 82 ? -1.947 -13.769 48.853 1.00 42.47 82 GLN A C 1
ATOM 729 O O . GLN A 1 82 ? -0.747 -13.623 48.669 1.00 42.47 82 GLN A O 1
ATOM 734 N N . GLN A 1 83 ? -2.767 -12.794 49.256 1.00 48.16 83 GLN A N 1
ATOM 735 C CA . GLN A 1 83 ? -2.580 -11.475 49.891 1.00 48.16 83 GLN A CA 1
ATOM 736 C C . GLN A 1 83 ? -1.204 -10.869 50.267 1.00 48.16 83 GLN A C 1
ATOM 738 O O . GLN A 1 83 ? -0.366 -11.469 50.924 1.00 48.16 83 GLN A O 1
ATOM 743 N N . GLN A 1 84 ? -1.190 -9.543 50.036 1.00 50.78 84 GLN A N 1
ATOM 744 C CA . GLN A 1 84 ? -0.623 -8.431 50.822 1.00 50.78 84 GLN A CA 1
ATOM 745 C C . GLN A 1 84 ? 0.890 -8.379 51.089 1.00 50.78 84 GLN A C 1
ATOM 747 O O . GLN A 1 84 ? 1.412 -9.045 51.974 1.00 50.78 84 GLN A O 1
ATOM 752 N N . LYS A 1 85 ? 1.526 -7.349 50.511 1.00 43.38 85 LYS A N 1
ATOM 753 C CA . LYS A 1 85 ? 2.152 -6.269 51.295 1.00 43.38 85 LYS A CA 1
ATOM 754 C C . LYS A 1 85 ? 2.270 -4.994 50.456 1.00 43.38 85 LYS A C 1
ATOM 756 O O . LYS A 1 85 ? 2.794 -5.006 49.347 1.00 43.38 85 LYS A O 1
ATOM 761 N N . GLN A 1 86 ? 1.743 -3.904 51.013 1.00 50.81 86 GLN A N 1
ATOM 762 C CA . GLN A 1 86 ? 2.003 -2.526 50.602 1.00 50.81 86 GLN A CA 1
ATOM 763 C C . GLN A 1 86 ? 3.508 -2.326 50.468 1.00 50.81 86 GLN A C 1
ATOM 765 O O . GLN A 1 86 ? 4.180 -2.557 51.461 1.00 50.81 86 GLN A O 1
ATOM 770 N N . HIS A 1 87 ? 4.010 -1.840 49.333 1.00 43.22 87 HIS A N 1
ATOM 771 C CA . HIS A 1 87 ? 5.159 -0.934 49.279 1.00 43.22 87 HIS A CA 1
ATOM 772 C C . HIS A 1 87 ? 4.888 0.098 48.185 1.00 43.22 87 HIS A C 1
ATOM 774 O O . HIS A 1 87 ? 4.593 -0.220 47.034 1.00 43.22 87 HIS A O 1
ATOM 780 N N . GLN A 1 88 ? 4.941 1.348 48.618 1.00 48.28 88 GLN A N 1
ATOM 781 C CA . GLN A 1 88 ? 4.768 2.565 47.854 1.00 48.28 88 GLN A CA 1
ATOM 782 C C . GLN A 1 88 ? 6.010 2.750 46.970 1.00 48.28 88 GLN A C 1
ATOM 784 O O . GLN A 1 88 ? 6.939 3.466 47.322 1.00 48.28 88 GLN A O 1
ATOM 789 N N . GLN A 1 89 ? 6.060 2.051 45.838 1.00 44.84 89 GLN A N 1
ATOM 790 C CA . GLN A 1 89 ? 6.871 2.492 44.709 1.00 44.84 89 GLN A CA 1
ATOM 791 C C . GLN A 1 89 ? 5.957 3.296 43.803 1.00 44.84 89 GLN A C 1
ATOM 793 O O . GLN A 1 89 ? 4.858 2.853 43.472 1.00 44.84 89 GLN A O 1
ATOM 798 N N . GLN A 1 90 ? 6.412 4.497 43.457 1.00 46.12 90 GLN A N 1
ATOM 799 C CA . GLN A 1 90 ? 5.826 5.341 42.431 1.00 46.12 90 GLN A CA 1
ATOM 800 C C . GLN A 1 90 ? 5.820 4.533 41.131 1.00 46.12 90 GLN A C 1
ATOM 802 O O . GLN A 1 90 ? 6.796 4.493 40.386 1.00 46.12 90 GLN A O 1
ATOM 807 N N . GLN A 1 91 ? 4.727 3.806 40.916 1.00 40.50 91 GLN A N 1
ATOM 808 C CA . GLN A 1 91 ? 4.431 3.175 39.652 1.00 40.50 91 GLN A CA 1
ATOM 809 C C . GLN A 1 91 ? 4.190 4.326 38.695 1.00 40.50 91 GLN A C 1
ATOM 811 O O . GLN A 1 91 ? 3.196 5.044 38.792 1.00 40.50 91 GLN A O 1
ATOM 816 N N . VAL A 1 92 ? 5.140 4.527 37.788 1.00 46.25 92 VAL A N 1
ATOM 817 C CA . VAL A 1 92 ? 4.854 5.199 36.533 1.00 46.25 92 VAL A CA 1
ATOM 818 C C . VAL A 1 92 ? 3.809 4.317 35.870 1.00 46.25 92 VAL A C 1
ATOM 820 O O . VAL A 1 92 ? 4.135 3.293 35.266 1.00 46.25 92 VAL A O 1
ATOM 823 N N . THR A 1 93 ? 2.538 4.650 36.078 1.00 37.88 93 THR A N 1
ATOM 824 C CA . THR A 1 93 ? 1.422 4.032 35.383 1.00 37.88 93 THR A CA 1
ATOM 825 C C . THR A 1 93 ? 1.590 4.432 33.929 1.00 37.88 93 THR A C 1
ATOM 827 O O . THR A 1 93 ? 1.064 5.440 33.467 1.00 37.88 93 THR A O 1
ATOM 830 N N . THR A 1 94 ? 2.376 3.655 33.191 1.00 45.03 94 THR A N 1
ATOM 831 C CA . THR A 1 94 ? 2.226 3.562 31.750 1.00 45.03 94 THR A CA 1
ATOM 832 C C . THR A 1 94 ? 0.880 2.888 31.559 1.00 45.03 94 THR A C 1
ATOM 834 O O . THR A 1 94 ? 0.779 1.677 31.365 1.00 45.03 94 THR A O 1
ATOM 837 N N . THR A 1 95 ? -0.194 3.678 31.678 1.00 39.41 95 THR A N 1
ATOM 838 C CA . THR A 1 95 ? -1.439 3.355 31.006 1.00 39.41 95 THR A CA 1
ATOM 839 C C . THR A 1 95 ? -1.022 3.171 29.567 1.00 39.41 95 THR A C 1
ATOM 841 O O . THR A 1 95 ? -0.777 4.128 28.833 1.00 39.41 95 THR A O 1
ATOM 844 N N . THR A 1 96 ? -0.854 1.906 29.191 1.00 43.84 96 THR A N 1
ATOM 845 C CA . THR A 1 96 ? -0.845 1.490 27.805 1.00 43.84 96 THR A CA 1
ATOM 846 C C . THR A 1 96 ? -2.287 1.701 27.397 1.00 43.84 96 THR A C 1
ATOM 848 O O . THR A 1 96 ? -3.093 0.775 27.377 1.00 43.84 96 THR A O 1
ATOM 851 N N . THR A 1 97 ? -2.652 2.971 27.215 1.00 44.38 97 THR A N 1
ATOM 852 C CA . THR A 1 97 ? -3.826 3.356 26.475 1.00 44.38 97 THR A CA 1
ATOM 853 C C . THR A 1 97 ? -3.551 2.692 25.149 1.00 44.38 97 THR A C 1
ATOM 855 O O . THR A 1 97 ? -2.695 3.133 24.383 1.00 44.38 97 THR A O 1
ATOM 858 N N . THR A 1 98 ? -4.174 1.538 24.936 1.00 47.25 98 THR A N 1
ATOM 859 C CA . THR A 1 98 ? -4.396 1.009 23.608 1.00 47.25 98 THR A CA 1
ATOM 860 C C . THR A 1 98 ? -5.229 2.096 22.968 1.00 47.25 98 THR A C 1
ATOM 862 O O . THR A 1 98 ? -6.453 2.101 23.042 1.00 47.25 98 THR A O 1
ATOM 865 N N . ALA A 1 99 ? -4.544 3.117 22.458 1.00 47.81 99 ALA A N 1
ATOM 866 C CA . ALA A 1 99 ? -5.110 4.077 21.561 1.00 47.81 99 ALA A CA 1
ATOM 867 C C . ALA A 1 99 ? -5.472 3.216 20.359 1.00 47.81 99 ALA A C 1
ATOM 869 O O . ALA A 1 99 ? -4.677 3.024 19.444 1.00 47.81 99 ALA A O 1
ATOM 870 N N . GLN A 1 100 ? -6.666 2.623 20.404 1.00 51.44 100 GLN A N 1
ATOM 871 C CA . GLN A 1 100 ? -7.404 2.238 19.222 1.00 51.44 100 GLN A CA 1
ATOM 872 C C . GLN A 1 100 ? -7.723 3.550 18.508 1.00 51.44 100 GLN A C 1
ATOM 874 O O . GLN A 1 100 ? -8.856 4.016 18.470 1.00 51.44 100 GLN A O 1
ATOM 879 N N . SER A 1 101 ? -6.678 4.181 17.978 1.00 53.97 101 SER A N 1
ATOM 880 C CA . SER A 1 101 ? -6.784 5.121 16.891 1.00 53.97 101 SER A CA 1
ATOM 881 C C . SER A 1 101 ? -7.130 4.257 15.693 1.00 53.97 101 SER A C 1
ATOM 883 O O . SER A 1 101 ? -6.261 3.820 14.942 1.00 53.97 101 SER A O 1
ATOM 885 N N . VAL A 1 102 ? -8.406 3.892 15.591 1.00 70.38 102 VAL A N 1
ATOM 886 C CA . VAL A 1 102 ? -8.926 3.323 14.358 1.00 7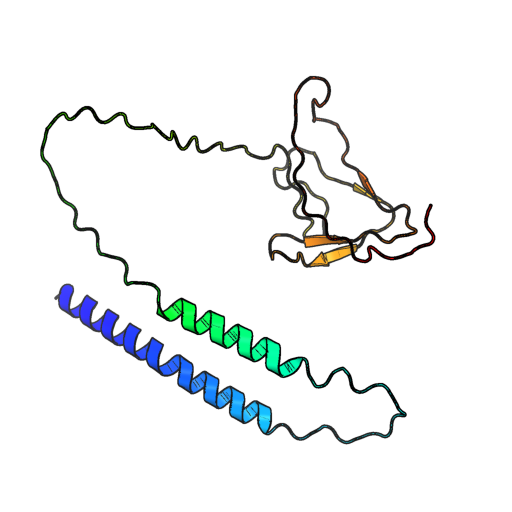0.38 102 VAL A CA 1
ATOM 887 C C . VAL A 1 102 ? -8.801 4.430 13.324 1.00 70.38 102 VAL A C 1
ATOM 889 O O . VAL A 1 102 ? -9.352 5.518 13.496 1.00 70.38 102 VAL A O 1
ATOM 892 N N . ALA A 1 103 ? -7.980 4.201 12.303 1.00 84.25 103 ALA A N 1
ATOM 893 C CA . ALA A 1 103 ? -7.921 5.109 11.173 1.00 84.25 103 ALA A CA 1
ATOM 894 C C . ALA A 1 103 ? -9.352 5.307 10.647 1.00 84.25 103 ALA A C 1
ATOM 896 O O . ALA A 1 103 ? -10.074 4.331 10.465 1.00 84.25 103 ALA A O 1
ATOM 897 N N . SER A 1 104 ? -9.773 6.554 10.424 1.00 86.56 104 SER A N 1
ATOM 898 C CA . SER A 1 104 ? -11.129 6.843 9.928 1.00 86.56 104 SER A CA 1
ATOM 899 C C . SER A 1 104 ? -11.363 6.335 8.502 1.00 86.56 104 SER A C 1
ATOM 901 O O . SER A 1 104 ? -12.506 6.229 8.075 1.00 86.56 104 SER A O 1
ATOM 903 N N . ALA A 1 105 ? -10.281 6.070 7.769 1.00 88.88 105 ALA A N 1
ATOM 904 C CA . ALA A 1 105 ? -10.282 5.481 6.441 1.00 88.88 105 ALA A CA 1
ATOM 905 C C . ALA A 1 105 ? -8.959 4.740 6.211 1.00 88.88 105 ALA A C 1
ATOM 907 O O . ALA A 1 105 ? -7.914 5.162 6.719 1.00 88.88 105 ALA A O 1
ATOM 908 N N . PHE A 1 106 ? -8.995 3.657 5.439 1.00 90.94 106 PHE A N 1
ATOM 909 C CA . PHE A 1 106 ? -7.795 2.945 5.007 1.00 90.94 106 PHE A CA 1
ATOM 910 C C . PHE A 1 106 ? -7.953 2.399 3.586 1.00 90.94 106 PHE A C 1
ATOM 912 O O . PHE A 1 106 ? -8.934 1.728 3.280 1.00 90.94 106 PHE A O 1
ATOM 919 N N . TRP A 1 107 ? -6.952 2.623 2.733 1.00 91.81 107 TRP A N 1
ATOM 920 C CA . TRP A 1 107 ? -6.902 2.082 1.373 1.00 91.81 107 TRP A CA 1
ATOM 921 C C . TRP A 1 107 ? -5.701 1.147 1.243 1.00 91.81 107 TRP A C 1
ATOM 923 O O . TRP A 1 107 ? -4.556 1.582 1.373 1.00 91.81 107 TRP A O 1
ATOM 933 N N . SER A 1 108 ? -5.955 -0.139 0.983 1.00 90.75 108 SER A N 1
ATOM 934 C CA . SER A 1 108 ? -4.891 -1.143 0.819 1.00 90.75 108 SER A CA 1
ATOM 935 C C . SER A 1 108 ? -4.320 -1.198 -0.597 1.00 90.75 108 SER A C 1
ATOM 937 O O . SER A 1 108 ? -3.251 -1.763 -0.806 1.00 90.75 108 SER A O 1
ATOM 939 N N . PHE A 1 109 ? -5.045 -0.638 -1.568 1.00 92.44 109 PHE A N 1
ATOM 940 C CA . PHE A 1 109 ? -4.723 -0.653 -2.993 1.00 92.44 109 PHE A CA 1
ATOM 941 C C . PHE A 1 109 ? -4.484 -2.045 -3.602 1.00 92.44 109 PHE A C 1
ATOM 943 O O . PHE A 1 109 ? -3.762 -2.169 -4.589 1.00 92.44 109 PHE A O 1
ATOM 950 N N . ASP A 1 110 ? -5.125 -3.092 -3.071 1.00 91.19 110 ASP A N 1
ATOM 951 C CA . ASP A 1 110 ? -5.061 -4.465 -3.596 1.00 91.19 110 ASP A CA 1
ATOM 952 C C . ASP A 1 110 ? -5.841 -4.614 -4.918 1.00 91.19 110 ASP A C 1
ATOM 954 O O . ASP A 1 110 ? -6.915 -5.214 -4.979 1.00 91.19 110 ASP A O 1
ATOM 958 N N . ASN A 1 111 ? -5.297 -4.037 -5.995 1.00 91.38 111 ASN A N 1
ATOM 959 C CA . ASN A 1 111 ? -5.880 -3.967 -7.344 1.00 91.38 111 ASN A CA 1
ATOM 960 C C . ASN A 1 111 ? -7.223 -3.222 -7.442 1.00 91.38 111 ASN A C 1
ATOM 962 O O . ASN A 1 111 ? -7.937 -3.347 -8.435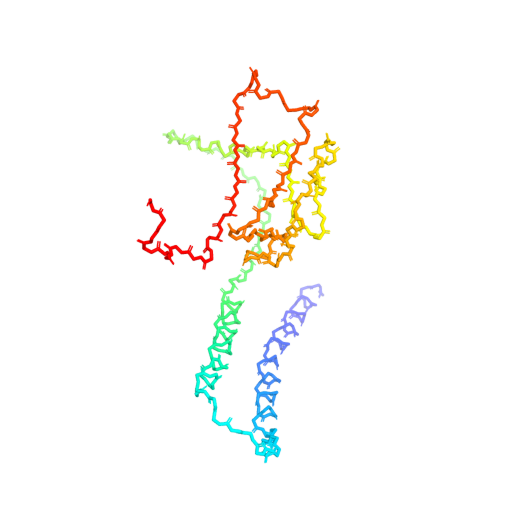 1.00 91.38 111 ASN A O 1
ATOM 966 N N . ASN A 1 112 ? -7.581 -2.450 -6.423 1.00 92.50 112 ASN A N 1
ATOM 967 C CA . ASN A 1 112 ? -8.733 -1.557 -6.424 1.00 92.50 112 ASN A CA 1
ATOM 968 C C . ASN A 1 112 ? -8.430 -0.338 -5.538 1.00 92.50 112 ASN A C 1
ATOM 970 O O . ASN A 1 112 ? -7.383 -0.276 -4.903 1.00 92.50 112 ASN A O 1
ATOM 974 N N . ALA A 1 113 ? -9.294 0.671 -5.551 1.00 93.38 113 ALA A N 1
ATOM 975 C CA . ALA A 1 113 ? -9.146 1.879 -4.737 1.00 93.38 113 ALA A CA 1
ATOM 976 C C . ALA A 1 113 ? -10.297 2.020 -3.723 1.00 93.38 113 ALA A C 1
ATOM 978 O O . ALA A 1 113 ? -10.668 3.129 -3.346 1.00 93.38 113 ALA A O 1
ATOM 979 N N . LEU A 1 114 ? -10.864 0.887 -3.298 1.00 92.88 114 LEU A N 1
ATOM 980 C CA . LEU A 1 114 ? -11.946 0.844 -2.321 1.00 92.88 114 LEU A CA 1
ATOM 981 C C . LEU A 1 114 ? -11.400 1.059 -0.911 1.00 92.88 114 LEU A C 1
ATOM 983 O O . LEU A 1 114 ? -10.278 0.656 -0.585 1.00 92.88 114 LEU A O 1
ATOM 987 N N . GLU A 1 115 ? -12.198 1.716 -0.083 1.00 92.12 115 GLU A N 1
ATOM 988 C CA . GLU A 1 115 ? -11.876 1.951 1.319 1.00 92.12 115 GLU A CA 1
ATOM 989 C C . GLU A 1 115 ? -12.271 0.731 2.166 1.00 92.12 115 GLU A C 1
ATOM 991 O O . GLU A 1 115 ? -13.360 0.175 2.027 1.00 92.12 115 GLU A O 1
ATOM 996 N N . LEU A 1 116 ? -11.375 0.281 3.046 1.00 89.50 116 LEU A N 1
ATOM 997 C CA . LEU A 1 116 ? -11.513 -1.000 3.740 1.00 89.50 116 LEU A CA 1
ATOM 998 C C . LEU A 1 116 ? -12.626 -1.009 4.797 1.00 89.50 116 LEU A C 1
ATOM 1000 O O . LEU A 1 116 ? -13.248 -2.048 5.023 1.00 89.50 116 LEU A O 1
ATOM 1004 N N . TYR A 1 117 ? -12.881 0.119 5.457 1.00 88.44 117 TYR A N 1
ATOM 1005 C CA . TYR A 1 117 ? -13.897 0.239 6.502 1.00 88.44 117 TYR A CA 1
ATOM 1006 C C . TYR A 1 117 ? -15.304 0.516 5.962 1.00 88.44 117 TYR A C 1
ATOM 1008 O O . TYR A 1 117 ? -16.233 0.672 6.757 1.00 88.44 117 TYR A O 1
ATOM 1016 N N . ASN A 1 118 ? -15.486 0.527 4.635 1.00 83.50 118 ASN A N 1
ATOM 1017 C CA . ASN A 1 118 ? -16.770 0.745 3.969 1.00 83.50 118 ASN A CA 1
ATOM 1018 C C . ASN A 1 118 ? -17.472 2.041 4.426 1.00 83.50 118 ASN A C 1
ATOM 1020 O O . ASN A 1 118 ? -18.693 2.112 4.565 1.00 83.50 118 ASN A O 1
ATOM 1024 N N . SER A 1 119 ? -16.685 3.086 4.676 1.00 85.81 119 SER A N 1
ATOM 1025 C CA . SER A 1 119 ? -17.155 4.409 5.109 1.00 85.81 119 SER A CA 1
ATOM 1026 C C . SER A 1 119 ? -17.738 5.255 3.967 1.00 85.81 119 SER A C 1
ATOM 1028 O O . SER A 1 119 ? -18.137 6.401 4.177 1.00 85.81 119 SER A O 1
ATOM 1030 N N . GLY A 1 120 ? -17.782 4.711 2.745 1.00 88.12 120 GLY A N 1
ATOM 1031 C CA . GLY A 1 120 ? -18.174 5.440 1.537 1.00 88.12 120 GLY A CA 1
ATOM 1032 C C . GLY A 1 120 ? -17.103 6.416 1.040 1.00 88.12 120 GLY A C 1
ATOM 1033 O O . GLY A 1 120 ? -17.412 7.332 0.278 1.00 88.12 120 GLY A O 1
ATOM 1034 N N . LEU A 1 121 ? -15.854 6.237 1.479 1.00 90.06 121 LEU A N 1
ATOM 1035 C CA . LEU A 1 121 ? -14.690 7.035 1.089 1.00 90.06 121 LEU A CA 1
ATOM 1036 C C . LEU A 1 121 ? -13.860 6.354 -0.005 1.00 90.06 121 LEU A C 1
ATOM 1038 O O . LEU A 1 121 ? -12.636 6.471 -0.034 1.00 90.06 121 LEU A O 1
ATOM 1042 N N . ASP A 1 122 ? -14.511 5.645 -0.923 1.00 92.50 122 ASP A N 1
ATOM 1043 C CA . ASP A 1 122 ? -13.814 5.032 -2.049 1.00 92.50 122 ASP A CA 1
ATOM 1044 C C . ASP A 1 122 ? -13.051 6.087 -2.851 1.00 92.50 122 ASP A C 1
ATOM 1046 O O . ASP A 1 122 ? -13.539 7.187 -3.143 1.00 92.50 122 ASP A O 1
ATOM 1050 N N . ALA A 1 123 ? -11.818 5.741 -3.196 1.00 93.19 123 ALA A N 1
ATOM 1051 C CA . ALA A 1 123 ? -10.974 6.587 -4.002 1.00 93.19 123 ALA A CA 1
ATOM 1052 C C . ALA A 1 123 ? -11.188 6.280 -5.488 1.00 93.19 123 ALA A C 1
ATOM 1054 O O . ALA A 1 123 ? -11.442 5.153 -5.907 1.00 93.19 123 ALA A O 1
ATOM 1055 N N . THR A 1 124 ? -11.057 7.312 -6.311 1.00 94.31 124 THR A N 1
ATOM 1056 C CA . THR A 1 124 ? -11.051 7.207 -7.768 1.00 94.31 124 THR A CA 1
ATOM 1057 C C . THR A 1 124 ? -9.644 7.465 -8.276 1.00 94.31 124 THR A C 1
ATOM 1059 O O . THR A 1 124 ? -8.982 8.416 -7.859 1.00 94.31 124 THR A O 1
ATOM 1062 N N . LEU A 1 125 ? -9.185 6.619 -9.192 1.00 93.88 125 LEU A N 1
ATOM 1063 C CA . LEU A 1 125 ? -7.905 6.788 -9.868 1.00 93.88 125 LEU A CA 1
ATOM 1064 C C . LEU A 1 125 ? -8.116 7.486 -11.205 1.00 93.88 125 LEU A C 1
ATOM 1066 O O . LEU A 1 125 ? -8.949 7.065 -12.004 1.00 93.88 125 LEU A O 1
ATOM 1070 N N . SER A 1 126 ? -7.325 8.519 -11.464 1.00 95.00 126 SER A N 1
ATOM 1071 C CA . SER A 1 126 ? -7.309 9.233 -12.740 1.00 95.00 126 SER A CA 1
ATOM 1072 C C . SER A 1 126 ? -5.933 9.135 -13.382 1.00 95.00 126 SER A C 1
ATOM 1074 O O . SER A 1 126 ? -4.932 9.033 -12.677 1.00 95.00 126 SER A O 1
ATOM 1076 N N . GLY A 1 127 ? -5.876 9.154 -14.716 1.00 92.12 127 GLY A N 1
ATOM 1077 C CA . GLY A 1 127 ? -4.626 9.065 -15.483 1.00 92.12 127 GLY A CA 1
ATOM 1078 C C . GLY A 1 127 ? -4.003 7.662 -15.533 1.00 92.12 127 GLY A C 1
ATOM 1079 O O . GLY A 1 127 ? -2.848 7.520 -15.929 1.00 92.12 127 GLY A O 1
ATOM 1080 N N . SER A 1 128 ? -4.749 6.628 -15.133 1.00 92.25 128 SER A N 1
ATOM 1081 C CA . SER A 1 128 ? -4.326 5.217 -15.169 1.00 92.25 128 SER A CA 1
ATOM 1082 C C . SER A 1 128 ? -3.020 4.918 -14.405 1.00 92.25 128 SER A C 1
ATOM 1084 O O . SER A 1 128 ? -2.063 4.421 -15.003 1.00 92.25 128 SER A O 1
ATOM 1086 N N . PRO A 1 129 ? -2.937 5.216 -13.095 1.00 92.69 129 PRO A N 1
ATOM 1087 C CA . PRO A 1 129 ? -1.802 4.808 -12.275 1.00 92.69 129 PRO A CA 1
ATOM 1088 C C . PRO A 1 129 ? -1.763 3.282 -12.111 1.00 92.69 129 PRO A C 1
ATOM 1090 O O . PRO A 1 129 ? -2.767 2.592 -12.297 1.00 92.69 129 PRO A O 1
ATOM 1093 N N . ILE A 1 130 ? -0.589 2.746 -11.775 1.00 91.81 130 ILE A N 1
ATOM 1094 C CA . ILE A 1 130 ? -0.333 1.299 -11.800 1.00 91.81 130 ILE A CA 1
ATOM 1095 C C . ILE A 1 130 ? -0.314 0.746 -10.374 1.00 91.81 130 ILE A C 1
ATOM 1097 O O . ILE A 1 130 ? 0.442 1.234 -9.533 1.00 91.81 130 ILE A O 1
ATOM 1101 N N . TYR A 1 131 ? -1.090 -0.308 -10.115 1.00 92.00 131 TYR A N 1
ATOM 1102 C CA . TYR A 1 131 ? -0.960 -1.098 -8.890 1.00 92.00 131 TYR A CA 1
ATOM 1103 C C . TYR A 1 131 ? 0.323 -1.925 -8.932 1.00 92.00 131 TYR A C 1
ATOM 1105 O O . TYR A 1 131 ? 0.595 -2.633 -9.902 1.00 92.00 131 TYR A O 1
ATOM 1113 N N . THR A 1 132 ? 1.118 -1.845 -7.875 1.00 90.31 132 THR A N 1
ATOM 1114 C CA . THR A 1 132 ? 2.370 -2.588 -7.743 1.00 90.31 132 THR A CA 1
ATOM 1115 C C . THR A 1 132 ? 2.443 -3.275 -6.390 1.00 90.31 132 THR A C 1
ATOM 1117 O O . THR A 1 132 ? 1.767 -2.898 -5.437 1.00 90.31 132 THR A O 1
ATOM 1120 N N . THR A 1 133 ? 3.270 -4.307 -6.283 1.00 84.50 133 THR A N 1
ATOM 1121 C CA . THR A 1 133 ? 3.470 -5.014 -5.019 1.00 84.50 133 THR A CA 1
ATOM 1122 C C . THR A 1 133 ? 4.060 -4.077 -3.967 1.00 84.50 133 THR A C 1
ATOM 1124 O O . THR A 1 133 ? 5.070 -3.418 -4.220 1.00 84.50 133 THR A O 1
ATOM 1127 N N . SER A 1 134 ? 3.465 -4.057 -2.773 1.00 77.94 134 SER A N 1
ATOM 1128 C CA . SER A 1 134 ? 4.010 -3.335 -1.621 1.00 77.94 134 SER A CA 1
ATOM 1129 C C . SER A 1 134 ? 5.374 -3.897 -1.218 1.00 77.94 134 SER A C 1
ATOM 1131 O O . SER A 1 134 ? 5.571 -5.113 -1.150 1.00 77.94 134 SER A O 1
ATOM 1133 N N . PHE A 1 135 ? 6.310 -3.010 -0.876 1.00 67.44 135 PHE A N 1
ATOM 1134 C CA . PHE A 1 135 ? 7.610 -3.401 -0.326 1.00 67.44 135 PHE A CA 1
ATOM 1135 C C . PHE A 1 135 ? 7.485 -4.051 1.065 1.00 67.44 135 PHE A C 1
ATOM 1137 O O . PHE A 1 135 ? 8.306 -4.888 1.438 1.00 67.44 135 PHE A O 1
ATOM 1144 N N . ALA A 1 136 ? 6.447 -3.695 1.829 1.00 69.62 136 ALA A N 1
ATOM 1145 C CA . ALA A 1 136 ? 6.246 -4.162 3.200 1.00 69.62 136 ALA A CA 1
ATOM 1146 C C . ALA A 1 136 ? 5.432 -5.466 3.298 1.00 69.62 136 ALA A C 1
ATOM 1148 O O . ALA A 1 136 ? 5.298 -6.016 4.390 1.00 69.62 136 ALA A O 1
ATOM 1149 N N . GLY A 1 137 ? 4.891 -5.972 2.182 1.00 67.94 137 GLY A N 1
ATOM 1150 C CA . GLY A 1 137 ? 4.046 -7.172 2.170 1.00 67.94 137 GLY A CA 1
ATOM 1151 C C . GLY A 1 137 ? 2.658 -6.984 2.797 1.00 67.94 137 GLY A C 1
ATOM 1152 O O . GLY A 1 137 ? 1.975 -7.974 3.046 1.00 67.94 137 GLY A O 1
ATOM 1153 N N . TYR A 1 138 ? 2.249 -5.737 3.042 1.00 69.38 138 TYR A N 1
ATOM 1154 C CA . TYR A 1 138 ? 0.893 -5.359 3.437 1.00 69.38 138 TYR A CA 1
ATOM 1155 C C . TYR A 1 138 ? 0.291 -4.499 2.327 1.00 69.38 138 TYR A C 1
ATOM 1157 O O . TYR A 1 138 ? 0.872 -3.461 1.991 1.00 69.38 138 TYR A O 1
ATOM 1165 N N . GLY A 1 139 ? -0.833 -4.947 1.766 1.00 79.94 139 GLY A N 1
ATOM 1166 C CA . GLY A 1 139 ? -1.497 -4.294 0.639 1.00 79.94 139 GLY A CA 1
ATOM 1167 C C . GLY A 1 139 ? -0.667 -4.277 -0.651 1.00 79.94 139 GLY A C 1
ATOM 1168 O O . GLY A 1 139 ? 0.404 -4.893 -0.753 1.00 79.94 139 GLY A O 1
ATOM 1169 N N . ALA A 1 140 ? -1.127 -3.490 -1.615 1.00 88.00 140 ALA A N 1
ATOM 1170 C CA . ALA A 1 140 ? -0.349 -3.043 -2.759 1.00 88.00 140 ALA A CA 1
ATOM 1171 C C . ALA A 1 140 ? -0.002 -1.552 -2.622 1.00 88.00 140 ALA A C 1
ATOM 1173 O O . ALA A 1 140 ? -0.433 -0.850 -1.710 1.00 88.00 140 ALA A O 1
ATOM 1174 N N . ALA A 1 141 ? 0.851 -1.072 -3.516 1.00 90.75 141 ALA A N 1
ATOM 1175 C CA . ALA A 1 141 ? 1.180 0.336 -3.652 1.00 90.75 141 ALA A CA 1
ATOM 1176 C C . ALA A 1 141 ? 0.649 0.865 -4.986 1.00 90.75 141 ALA A C 1
ATOM 1178 O O . ALA A 1 141 ? 0.424 0.105 -5.930 1.00 90.75 141 ALA A O 1
ATOM 1179 N N . ILE A 1 142 ? 0.502 2.183 -5.076 1.00 92.50 142 ILE A N 1
ATOM 1180 C CA . ILE A 1 142 ? 0.232 2.868 -6.338 1.00 92.50 142 ILE A CA 1
ATOM 1181 C C . ILE A 1 142 ? 1.530 3.490 -6.843 1.00 92.50 142 ILE A C 1
ATOM 1183 O O . ILE A 1 142 ? 2.217 4.204 -6.113 1.00 92.50 142 ILE A O 1
ATOM 1187 N N . SER A 1 143 ? 1.856 3.226 -8.105 1.00 91.62 143 SER A N 1
ATOM 1188 C CA . SER A 1 143 ? 2.969 3.852 -8.806 1.00 91.62 143 SER A CA 1
ATOM 1189 C C . SER A 1 143 ? 2.464 4.966 -9.719 1.00 91.62 143 SER A C 1
ATOM 1191 O O . SER A 1 143 ? 1.609 4.745 -10.581 1.00 91.62 143 SER A O 1
ATOM 1193 N N . PHE A 1 144 ? 3.035 6.154 -9.522 1.00 91.25 144 PHE A N 1
ATOM 1194 C CA . PHE A 1 144 ? 2.844 7.323 -10.371 1.00 91.25 144 PHE A CA 1
ATOM 1195 C C . PHE A 1 144 ? 4.070 7.524 -11.260 1.00 91.25 144 PHE A C 1
ATOM 1197 O O . PHE A 1 144 ? 5.209 7.327 -10.828 1.00 91.25 144 PHE A O 1
ATOM 1204 N N . THR A 1 145 ? 3.844 7.943 -12.500 1.00 87.81 145 THR A N 1
ATOM 1205 C CA . THR A 1 145 ? 4.904 8.248 -13.466 1.00 87.81 145 THR A CA 1
ATOM 1206 C C . THR A 1 145 ? 5.140 9.755 -13.562 1.00 87.81 145 THR A C 1
ATOM 1208 O O . THR A 1 145 ? 4.217 10.556 -13.422 1.00 87.81 145 THR A O 1
ATOM 1211 N N . ARG A 1 146 ? 6.397 10.154 -13.793 1.00 75.69 146 ARG A N 1
ATOM 1212 C CA . ARG A 1 146 ? 6.883 11.540 -13.643 1.00 75.69 146 ARG A CA 1
ATOM 1213 C C . ARG A 1 146 ? 6.149 12.583 -14.497 1.00 75.69 146 ARG A C 1
ATOM 1215 O O . ARG A 1 146 ? 6.019 13.720 -14.072 1.00 75.69 146 ARG A O 1
ATOM 1222 N N . SER A 1 147 ? 5.687 12.214 -15.685 1.00 69.38 147 SER A N 1
ATOM 1223 C CA . SER A 1 147 ? 5.069 13.123 -16.660 1.00 69.38 147 SER A CA 1
ATOM 1224 C C . SER A 1 147 ? 3.567 12.887 -16.815 1.00 69.38 147 SER A C 1
ATOM 1226 O O . SER A 1 147 ? 3.026 13.036 -17.910 1.00 69.38 147 SER A O 1
ATOM 1228 N N . SER A 1 148 ? 2.901 12.426 -15.759 1.00 80.88 148 SER A N 1
ATOM 1229 C CA . SER A 1 148 ? 1.504 12.015 -15.842 1.00 80.88 148 SER A CA 1
ATOM 1230 C C . SER A 1 148 ? 0.561 12.970 -15.127 1.00 80.88 148 SER A C 1
ATOM 1232 O O . SER A 1 148 ? 0.914 13.628 -14.154 1.00 80.88 148 SER A O 1
ATOM 1234 N N . THR A 1 149 ? -0.686 12.982 -15.586 1.00 92.00 149 THR A N 1
ATOM 1235 C CA . THR A 1 149 ? -1.837 13.556 -14.879 1.00 92.00 149 THR A CA 1
ATOM 1236 C C . THR A 1 149 ? -2.439 12.540 -13.902 1.00 92.00 149 THR A C 1
ATOM 1238 O O . THR A 1 149 ? -3.644 12.551 -13.647 1.00 92.00 149 THR A O 1
ATOM 1241 N N . GLN A 1 150 ? -1.615 11.610 -13.399 1.00 94.62 150 GLN A N 1
ATOM 1242 C CA . GLN A 1 150 ? -2.064 10.547 -12.514 1.00 94.62 150 GLN A CA 1
ATOM 1243 C C . GLN A 1 150 ? -2.306 11.088 -11.112 1.00 94.62 150 GLN A C 1
ATOM 1245 O O . GLN A 1 150 ? -1.430 11.711 -10.518 1.00 94.62 150 GLN A O 1
ATOM 1250 N N . TYR A 1 151 ? -3.479 10.804 -10.560 1.00 93.56 151 TYR A N 1
ATOM 1251 C CA . TYR A 1 151 ? -3.799 11.154 -9.182 1.00 93.56 151 TYR A CA 1
ATOM 1252 C C . TYR A 1 151 ? -4.805 10.175 -8.582 1.00 93.56 151 TYR A C 1
ATOM 1254 O O . TYR A 1 151 ? -5.549 9.489 -9.289 1.00 93.56 151 TYR A O 1
ATOM 1262 N N . VAL A 1 152 ? -4.810 10.133 -7.253 1.00 93.56 152 VAL A N 1
ATOM 1263 C CA . VAL A 1 152 ? -5.857 9.504 -6.449 1.00 93.56 152 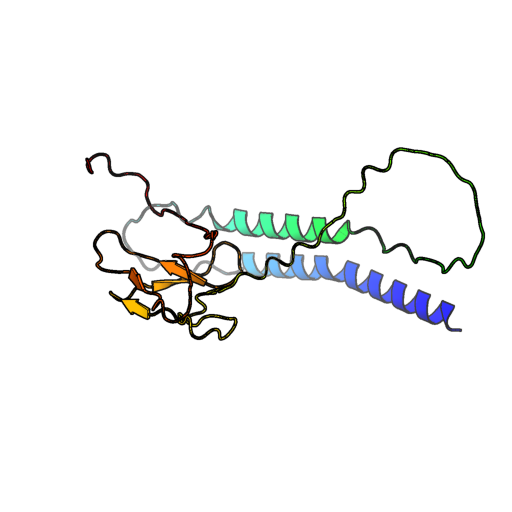VAL A CA 1
ATOM 1264 C C . VAL A 1 152 ? -6.745 10.628 -5.941 1.00 93.56 152 VAL A C 1
ATOM 1266 O O . VAL A 1 152 ? -6.258 11.582 -5.338 1.00 93.56 152 VAL A O 1
ATOM 1269 N N . TYR A 1 153 ? -8.040 10.524 -6.196 1.00 92.62 153 TYR A N 1
ATOM 1270 C CA . TYR A 1 153 ? -9.030 11.478 -5.725 1.00 92.62 153 TYR A CA 1
ATOM 1271 C C . TYR A 1 153 ? -9.987 10.790 -4.765 1.00 92.62 153 TYR A C 1
ATOM 1273 O O . TYR A 1 153 ? -10.598 9.782 -5.108 1.00 92.62 153 TYR A O 1
ATOM 1281 N N . ILE A 1 154 ? -10.129 11.344 -3.566 1.00 90.00 154 ILE A N 1
ATOM 1282 C CA . ILE A 1 154 ? -11.103 10.884 -2.578 1.00 90.00 154 ILE A CA 1
ATOM 1283 C C . ILE A 1 154 ? -12.217 11.917 -2.558 1.00 90.00 154 ILE A C 1
ATOM 1285 O O . ILE A 1 154 ? -11.967 13.093 -2.291 1.00 90.00 154 ILE A O 1
ATOM 1289 N N . THR A 1 155 ? -13.444 11.486 -2.843 1.00 79.62 155 THR A N 1
ATOM 1290 C CA . THR A 1 155 ? -14.588 12.398 -2.790 1.00 79.62 155 THR A CA 1
ATOM 1291 C C . THR A 1 155 ? -14.894 12.711 -1.323 1.00 79.62 155 THR A C 1
ATOM 1293 O O . THR A 1 155 ? -15.241 11.800 -0.567 1.00 79.62 155 THR A O 1
ATOM 1296 N N . PRO A 1 156 ? -14.821 13.979 -0.885 1.00 67.88 156 PRO A N 1
ATOM 1297 C CA . PRO A 1 156 ? -15.012 14.348 0.510 1.00 67.88 156 PRO A CA 1
ATOM 1298 C C . PRO A 1 156 ? -16.508 14.440 0.826 1.00 67.88 156 PRO A C 1
ATOM 1300 O O . PRO A 1 156 ? -17.030 15.515 1.100 1.00 67.88 156 PRO A O 1
ATOM 1303 N N . LYS A 1 157 ? -17.245 13.328 0.757 1.00 68.75 157 LYS A N 1
ATOM 1304 C CA . LYS A 1 157 ? -18.657 13.343 1.170 1.00 68.75 157 LYS A CA 1
ATOM 1305 C C . LYS A 1 157 ? -18.834 13.280 2.688 1.00 68.75 157 LYS A C 1
ATOM 1307 O O . LYS A 1 157 ? -19.888 13.681 3.167 1.00 68.75 157 LYS A O 1
ATOM 1312 N N . VAL A 1 158 ? -17.828 12.825 3.445 1.00 66.56 158 VAL A N 1
ATOM 1313 C CA . VAL A 1 158 ? -17.990 12.528 4.885 1.00 66.56 158 VAL A CA 1
ATOM 1314 C C . VAL A 1 158 ? -16.770 12.817 5.776 1.00 66.56 158 VAL A C 1
ATOM 1316 O O . VAL A 1 158 ? -16.775 12.436 6.943 1.00 66.56 158 VAL A O 1
ATOM 1319 N N . LEU A 1 159 ? -15.740 13.528 5.298 1.00 74.31 159 LEU A N 1
ATOM 1320 C CA . LEU A 1 159 ? -14.596 13.903 6.147 1.00 74.31 159 LEU A CA 1
ATOM 1321 C C . LEU A 1 159 ? -14.706 15.370 6.604 1.00 74.31 159 LEU A C 1
ATOM 1323 O O . LEU A 1 159 ? -14.523 16.273 5.786 1.00 74.31 159 LEU A O 1
ATOM 1327 N N . PRO A 1 160 ? -14.991 15.647 7.894 1.00 75.06 160 PRO A N 1
ATOM 1328 C CA . PRO A 1 160 ? -15.181 17.002 8.413 1.00 75.06 160 PRO A CA 1
ATOM 1329 C C . PRO A 1 160 ? -13.837 17.708 8.678 1.00 75.06 160 PRO A C 1
ATOM 1331 O O . PRO A 1 160 ? -13.559 18.151 9.794 1.00 75.06 160 PRO A O 1
ATOM 1334 N N . PHE A 1 161 ? -12.985 17.815 7.654 1.00 76.19 161 PHE A N 1
ATOM 1335 C CA . PHE A 1 161 ? -11.639 18.396 7.768 1.00 76.19 161 PHE A CA 1
ATOM 1336 C C . PHE A 1 161 ? -11.631 19.859 8.232 1.00 76.19 161 PHE A C 1
ATOM 1338 O O . PHE A 1 161 ? -10.639 20.337 8.767 1.00 76.19 161 PHE A O 1
ATOM 1345 N N . ASN A 1 162 ? -12.740 20.574 8.051 1.00 80.12 162 ASN A N 1
ATOM 1346 C CA . ASN A 1 162 ? -12.903 21.968 8.457 1.00 80.12 162 ASN A CA 1
ATOM 1347 C C . ASN A 1 162 ? -13.244 22.160 9.947 1.00 80.12 162 ASN A C 1
ATOM 1349 O O . ASN A 1 162 ? -13.262 23.295 10.411 1.00 80.12 162 ASN A O 1
ATOM 1353 N N . SER A 1 163 ? -13.538 21.090 10.694 1.00 85.00 163 SER A N 1
ATOM 1354 C CA . SER A 1 163 ? -13.965 21.182 12.102 1.00 85.00 163 SER A CA 1
ATOM 1355 C C . SER A 1 163 ? -13.204 20.255 13.050 1.00 85.00 163 SER A C 1
ATOM 1357 O O . SER A 1 163 ? -13.502 20.219 14.244 1.00 85.00 163 SER A O 1
ATOM 1359 N N . ARG A 1 164 ? -12.225 19.494 12.543 1.00 84.88 164 ARG A N 1
ATOM 1360 C CA . ARG A 1 164 ? -11.427 18.550 13.332 1.00 84.88 164 ARG A CA 1
ATOM 1361 C C . ARG A 1 164 ? -9.988 18.507 12.838 1.00 84.88 164 ARG A C 1
ATOM 1363 O O . ARG A 1 164 ? -9.744 18.507 11.635 1.00 84.88 164 ARG A O 1
ATOM 1370 N N . SER A 1 165 ? -9.048 18.392 13.771 1.00 87.31 165 SER A N 1
ATOM 1371 C CA . SER A 1 165 ? -7.670 18.016 13.451 1.00 87.31 165 SER A CA 1
ATOM 1372 C C . SER A 1 165 ? -7.627 16.576 12.943 1.00 87.31 165 SER A C 1
ATOM 1374 O O . SER A 1 165 ? -8.383 15.723 13.414 1.00 87.31 165 SER A O 1
ATOM 1376 N N . PHE A 1 166 ? -6.731 16.299 12.003 1.00 87.50 166 PHE A N 1
ATOM 1377 C CA . PHE A 1 166 ? -6.539 14.965 11.447 1.00 87.50 166 PHE A CA 1
ATOM 1378 C C . PHE A 1 166 ? -5.057 14.693 11.191 1.00 87.50 166 PHE A C 1
ATOM 1380 O O . PHE A 1 166 ? -4.250 15.617 11.090 1.00 87.50 166 PHE A O 1
ATOM 1387 N N . THR A 1 167 ? -4.733 13.411 11.052 1.00 89.25 167 THR A N 1
ATOM 1388 C CA . THR A 1 167 ? -3.407 12.922 10.669 1.00 89.25 167 THR A CA 1
ATOM 1389 C C . THR A 1 167 ? -3.549 12.085 9.406 1.00 89.25 167 THR A C 1
ATOM 1391 O O . THR A 1 167 ? -4.522 11.346 9.258 1.00 89.25 167 THR A O 1
ATOM 1394 N N . ILE A 1 168 ? -2.578 12.198 8.502 1.00 90.06 168 ILE A N 1
ATOM 1395 C CA . ILE A 1 168 ? -2.422 11.297 7.359 1.00 90.06 168 ILE A CA 1
ATOM 1396 C C . ILE A 1 168 ? -1.121 10.530 7.561 1.00 90.06 168 ILE A C 1
ATOM 1398 O O . ILE A 1 168 ? -0.078 11.133 7.810 1.00 90.06 168 ILE A O 1
ATOM 1402 N N . GLU A 1 169 ? -1.185 9.211 7.416 1.00 90.88 169 GLU A N 1
ATOM 1403 C CA . GLU A 1 169 ? -0.019 8.333 7.428 1.00 90.88 169 GLU A CA 1
ATOM 1404 C C . GLU A 1 169 ? 0.087 7.618 6.082 1.00 90.88 169 GLU A C 1
ATOM 1406 O O . GLU A 1 169 ? -0.884 7.040 5.594 1.00 90.88 169 GLU A O 1
ATOM 1411 N N . ALA A 1 170 ? 1.267 7.670 5.464 1.00 89.94 170 ALA A N 1
ATOM 1412 C CA . ALA A 1 170 ? 1.533 7.008 4.194 1.00 89.94 170 ALA A CA 1
ATOM 1413 C C . ALA A 1 170 ? 3.011 6.624 4.076 1.00 89.94 170 ALA A C 1
ATOM 1415 O O . ALA A 1 170 ? 3.897 7.338 4.549 1.00 89.94 170 ALA A O 1
ATOM 1416 N N . TRP A 1 171 ? 3.275 5.517 3.383 1.00 88.56 171 TRP A N 1
ATOM 1417 C CA . TRP A 1 171 ? 4.622 5.127 2.974 1.00 88.56 171 TRP A CA 1
ATOM 1418 C C . TRP A 1 171 ? 4.864 5.594 1.542 1.00 88.56 171 TRP A C 1
ATOM 1420 O O . TRP A 1 171 ? 4.125 5.220 0.633 1.00 88.56 171 TRP A O 1
ATOM 1430 N N . ILE A 1 172 ? 5.907 6.394 1.334 1.00 88.12 172 ILE A N 1
ATOM 1431 C CA . ILE A 1 172 ? 6.262 6.938 0.019 1.00 88.12 172 ILE A CA 1
ATOM 1432 C C . ILE A 1 172 ? 7.655 6.435 -0.353 1.00 88.12 172 ILE A C 1
ATOM 1434 O O . ILE A 1 172 ? 8.595 6.564 0.430 1.00 88.12 172 ILE A O 1
ATOM 1438 N N . TYR A 1 173 ? 7.789 5.868 -1.554 1.00 86.38 173 TYR A N 1
ATOM 1439 C CA . TYR A 1 173 ? 9.064 5.389 -2.085 1.00 86.38 173 TYR A CA 1
ATOM 1440 C C . TYR A 1 173 ? 9.410 6.096 -3.405 1.00 86.38 173 TYR A C 1
ATOM 1442 O O . TYR A 1 173 ? 8.889 5.720 -4.458 1.00 86.38 173 TYR A O 1
ATOM 1450 N N . PRO A 1 174 ? 10.277 7.123 -3.379 1.00 84.19 174 PRO A N 1
ATOM 1451 C CA . PRO A 1 174 ? 10.739 7.789 -4.592 1.00 84.19 174 PRO A CA 1
ATOM 1452 C C . PRO A 1 174 ? 11.628 6.852 -5.422 1.00 84.19 174 PRO A C 1
ATOM 1454 O O . PRO A 1 174 ? 12.589 6.286 -4.906 1.00 84.19 174 PRO A O 1
ATOM 1457 N N . VAL A 1 175 ? 11.341 6.705 -6.719 1.00 75.38 175 VAL A N 1
ATOM 1458 C CA . VAL A 1 175 ? 12.100 5.811 -7.623 1.00 75.38 175 VAL A CA 1
ATOM 1459 C C . VAL A 1 175 ? 13.319 6.472 -8.282 1.00 75.38 175 VAL A C 1
ATOM 1461 O O . VAL A 1 175 ? 14.196 5.776 -8.784 1.00 75.38 175 VAL A O 1
ATOM 1464 N N . SER A 1 176 ? 13.413 7.804 -8.262 1.00 72.12 176 SER A N 1
ATOM 1465 C CA . SER A 1 176 ? 14.615 8.556 -8.636 1.00 72.12 176 SER A CA 1
ATOM 1466 C C . SER A 1 176 ? 14.609 9.905 -7.921 1.00 72.12 176 SER A C 1
ATOM 1468 O O . SER A 1 176 ? 13.618 10.628 -7.987 1.00 72.12 176 SER A O 1
ATOM 1470 N N . LEU A 1 177 ? 15.708 10.236 -7.243 1.00 63.12 177 LEU A N 1
ATOM 1471 C CA . LEU A 1 177 ? 15.945 11.557 -6.643 1.00 63.12 177 LEU A CA 1
ATOM 1472 C C . LEU A 1 177 ? 16.864 12.425 -7.517 1.00 63.12 177 LEU A C 1
ATOM 1474 O O . LEU A 1 177 ? 17.223 13.531 -7.130 1.00 63.12 177 LEU A O 1
ATOM 1478 N N . SER A 1 178 ? 17.285 11.916 -8.677 1.00 64.88 178 SER A N 1
ATOM 1479 C CA . SER A 1 178 ? 18.322 12.537 -9.493 1.00 64.88 178 SER A CA 1
ATOM 1480 C C . SER A 1 178 ? 17.800 12.908 -10.876 1.00 64.88 178 SER A C 1
ATOM 1482 O O . SER A 1 178 ? 17.765 12.086 -11.792 1.00 64.88 178 SER A O 1
ATOM 1484 N N . SER A 1 179 ? 17.494 14.187 -11.046 1.00 54.22 179 SER A N 1
ATOM 1485 C CA . SER A 1 179 ? 17.906 14.916 -12.241 1.00 54.22 179 SER A CA 1
ATOM 1486 C C . SER A 1 179 ? 18.310 16.315 -11.807 1.00 54.22 179 SER A C 1
ATOM 1488 O O . SER A 1 179 ? 17.501 17.046 -11.248 1.00 54.22 179 SER A O 1
ATOM 1490 N N . SER A 1 180 ? 19.564 16.674 -12.060 1.00 59.09 180 SER A N 1
ATOM 1491 C CA . SER A 1 180 ? 20.184 17.956 -11.711 1.00 59.09 180 SER A CA 1
ATOM 1492 C C . SER A 1 180 ? 19.576 19.182 -12.409 1.00 59.09 180 SER A C 1
ATOM 1494 O O . SER A 1 180 ? 20.150 20.258 -12.303 1.00 59.09 180 SER A O 1
ATOM 1496 N N . ASN A 1 181 ? 18.469 19.035 -13.144 1.00 52.56 181 ASN A N 1
ATOM 1497 C CA . ASN A 1 181 ? 17.979 20.034 -14.098 1.00 52.56 181 ASN A CA 1
ATOM 1498 C C . ASN A 1 181 ? 16.514 20.463 -13.873 1.00 52.56 181 ASN A C 1
ATOM 1500 O O . ASN A 1 181 ? 15.932 21.049 -14.776 1.00 52.56 181 ASN A O 1
ATOM 1504 N N . ASP A 1 182 ? 15.926 20.204 -12.701 1.00 49.75 182 ASP A N 1
ATOM 1505 C CA . ASP A 1 182 ? 14.532 20.581 -12.404 1.00 49.75 182 ASP A CA 1
ATOM 1506 C C . ASP A 1 182 ? 14.453 21.632 -11.275 1.00 49.75 182 ASP A C 1
ATOM 1508 O O . ASP A 1 182 ? 13.833 21.397 -10.237 1.00 49.75 182 ASP A O 1
ATOM 1512 N N . TYR A 1 183 ? 15.100 22.783 -11.486 1.00 45.53 183 TYR A N 1
ATOM 1513 C CA . TYR A 1 183 ? 14.718 24.066 -10.879 1.00 45.53 183 TYR A CA 1
ATOM 1514 C C . TYR A 1 183 ? 14.435 25.068 -11.995 1.00 45.53 183 TYR A C 1
ATOM 1516 O O . TYR A 1 183 ? 15.260 25.123 -12.936 1.00 45.53 183 TYR A O 1
#